Protein AF-A0A929EDP8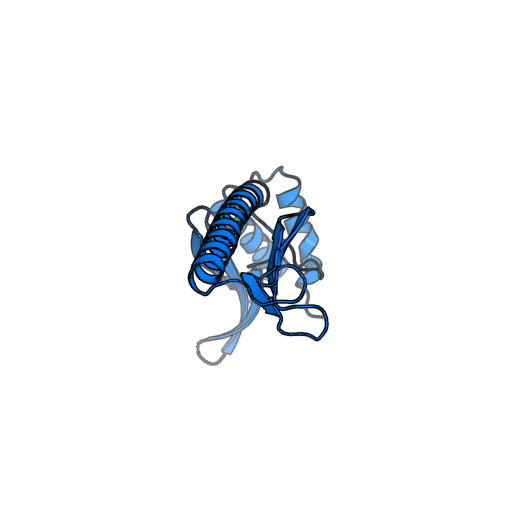-F1 (afdb_monomer_lite)

Foldseek 3Di:
DAWDWDPDPVATKIWQWDDAPPDIDTDIGGQDDPRHGDDPVVVVVSVVVRRVVNVVVVVVSVVSVLVCCLVPVWDADPLLHIVQWDWDWDDDPNDTFIWIWGWGQESVRDTDIDIFTCVVLPLLRRLVVNLVVNCVRHVHDCPDPVSVSSNVSSVSRPDD

Secondary structure (DSSP, 8-state):
-EEEEE--TT--EEEEEEEETTEEEEEEEESEETTEEPPHHHHHHHHHHHHHHHHHHHHHHHHHHHHHHHH-S--B-TTSPBTTEEEEEEEETTEEEEEEEEEEEPTTS-EEEEEEEHHHH-HHHHHHHHHHHHHHHTT--TTSHHHHHHHHGGGGGS--

pLDDT: mean 88.15, std 8.81, range [49.84, 97.44]

Radius of gyration: 24.12 Å; chains: 1; bounding box: 52×36×69 Å

Sequence (160 aa):
MGVSENKAHYGHRLRVYRKIGDVIYDEVYYLTVNGKPVSKKREREIWAEARARDQELLEYQLACKEEDDLENPIRFHRDGRIIGLTRQQQQSQGRTIDIFKLRIKLIDGSITWGSISIDYHGFDDAFKLAIERIAEILELNKRAKLYRHMKQSKEAYLLK

Structure (mmCIF, N/CA/C/O backbone):
data_AF-A0A929EDP8-F1
#
_entry.id   AF-A0A929EDP8-F1
#
loop_
_atom_site.group_PDB
_atom_site.id
_atom_site.type_symbol
_atom_site.label_atom_id
_atom_site.label_alt_id
_atom_site.label_comp_id
_atom_site.label_asym_id
_atom_site.label_entity_id
_atom_site.label_seq_id
_atom_site.pdbx_PDB_ins_code
_atom_site.Cartn_x
_atom_site.Cartn_y
_atom_site.Cartn_z
_atom_site.occupancy
_atom_site.B_iso_or_equiv
_atom_site.auth_seq_id
_atom_site.auth_comp_id
_atom_site.auth_asym_id
_atom_site.auth_atom_id
_atom_site.pdbx_PDB_model_num
ATOM 1 N N . MET A 1 1 ? 11.740 -5.556 -11.305 1.00 59.31 1 MET A N 1
ATOM 2 C CA . MET A 1 1 ? 11.174 -5.295 -12.646 1.00 59.31 1 MET A CA 1
ATOM 3 C C . MET A 1 1 ? 12.072 -4.269 -13.304 1.00 59.31 1 MET A C 1
ATOM 5 O O . MET A 1 1 ? 12.553 -3.401 -12.585 1.00 59.31 1 MET A O 1
ATOM 9 N N . GLY A 1 2 ? 12.406 -4.461 -14.576 1.00 71.06 2 GLY A N 1
ATOM 10 C CA . GLY A 1 2 ? 13.488 -3.737 -15.246 1.00 71.06 2 GLY A CA 1
ATOM 11 C C . GLY A 1 2 ? 14.081 -4.541 -16.405 1.00 71.06 2 GLY A C 1
ATOM 12 O O . GLY A 1 2 ? 13.692 -5.693 -16.625 1.00 71.06 2 GLY A O 1
ATOM 13 N N . VAL A 1 3 ? 15.061 -3.963 -17.101 1.00 80.75 3 VAL A N 1
ATOM 14 C CA . VAL A 1 3 ? 15.847 -4.671 -18.124 1.00 80.75 3 VAL A CA 1
ATOM 15 C C . VAL A 1 3 ? 16.669 -5.785 -17.467 1.00 80.75 3 VAL A C 1
ATOM 17 O O . VAL A 1 3 ? 17.481 -5.529 -16.578 1.00 80.75 3 VAL A O 1
ATOM 20 N N . SER A 1 4 ? 16.481 -7.024 -17.914 1.00 84.06 4 SER A N 1
ATOM 21 C CA . SER A 1 4 ? 17.245 -8.191 -17.463 1.00 84.06 4 SER A CA 1
ATOM 22 C C . SER A 1 4 ? 18.056 -8.785 -18.606 1.00 84.06 4 SER A C 1
ATOM 24 O O . SER A 1 4 ? 17.562 -8.941 -19.718 1.00 84.06 4 SER A O 1
ATOM 26 N N . GLU A 1 5 ? 19.311 -9.120 -18.334 1.00 83.94 5 GLU A N 1
ATOM 27 C CA . GLU A 1 5 ? 20.206 -9.747 -19.301 1.00 83.94 5 GLU A CA 1
ATOM 28 C C . GLU A 1 5 ? 20.223 -11.259 -19.083 1.00 83.94 5 GLU A C 1
ATOM 30 O O . GLU A 1 5 ? 20.395 -11.740 -17.962 1.00 83.94 5 GLU A O 1
ATOM 35 N N . ASN A 1 6 ? 20.062 -12.023 -20.159 1.00 80.00 6 ASN A N 1
ATOM 36 C CA . ASN A 1 6 ? 20.146 -13.473 -20.120 1.00 80.00 6 ASN A CA 1
ATOM 37 C C . ASN A 1 6 ? 21.211 -13.964 -21.111 1.00 80.00 6 ASN A C 1
ATOM 39 O O . ASN A 1 6 ? 21.133 -13.691 -22.310 1.00 80.00 6 ASN A O 1
ATOM 43 N N . LYS A 1 7 ? 22.206 -14.693 -20.590 1.00 71.62 7 LYS A N 1
ATOM 44 C CA . LYS A 1 7 ? 23.338 -15.269 -21.340 1.00 71.62 7 LYS A CA 1
ATOM 45 C C . LYS A 1 7 ? 23.178 -16.774 -21.619 1.00 71.62 7 LYS A C 1
ATOM 47 O O . LYS A 1 7 ? 24.169 -17.459 -21.848 1.00 71.62 7 LYS A O 1
ATOM 52 N N . ALA A 1 8 ? 21.961 -17.315 -21.540 1.00 61.09 8 ALA A N 1
ATOM 53 C CA . ALA A 1 8 ? 21.714 -18.749 -21.681 1.00 61.09 8 ALA A CA 1
ATOM 54 C C . ALA A 1 8 ? 21.977 -19.298 -23.099 1.00 61.09 8 ALA A C 1
ATOM 56 O O . ALA A 1 8 ? 22.088 -18.562 -24.078 1.00 61.09 8 ALA A O 1
ATOM 57 N N . HIS A 1 9 ? 21.994 -20.634 -23.178 1.00 49.84 9 HIS A N 1
ATOM 58 C CA . HIS A 1 9 ? 22.297 -21.490 -24.338 1.00 49.84 9 HIS A CA 1
ATOM 59 C C . HIS A 1 9 ? 21.540 -21.151 -25.647 1.00 49.84 9 HIS A C 1
ATOM 61 O O . HIS A 1 9 ? 21.962 -21.576 -26.715 1.00 49.84 9 HIS A O 1
ATOM 67 N N . TYR A 1 10 ? 20.449 -20.375 -25.577 1.00 53.62 10 TYR A N 1
ATOM 68 C CA . TYR A 1 10 ? 19.586 -19.993 -26.707 1.00 53.62 10 TYR A CA 1
ATOM 69 C C . TYR A 1 10 ? 19.849 -18.580 -27.266 1.00 53.62 10 TYR A C 1
ATOM 71 O O . TYR A 1 10 ? 19.056 -18.075 -28.058 1.00 53.62 10 TYR A O 1
ATOM 79 N N . GLY A 1 11 ? 20.950 -17.937 -26.870 1.00 63.50 11 GLY A N 1
ATOM 80 C CA . GLY A 1 11 ? 21.371 -16.637 -27.393 1.00 63.50 11 GLY A CA 1
ATOM 81 C C . GLY A 1 11 ? 21.319 -15.521 -26.350 1.00 63.50 11 GLY A C 1
ATOM 82 O O . GLY A 1 11 ? 20.437 -15.463 -25.493 1.00 63.50 11 GLY A O 1
ATOM 83 N N . HIS A 1 12 ? 22.302 -14.624 -26.433 1.00 80.50 12 HIS A N 1
ATOM 84 C CA . HIS A 1 12 ? 22.439 -13.458 -25.561 1.00 80.50 12 HIS A CA 1
ATOM 85 C C . HIS A 1 12 ? 21.324 -12.450 -25.863 1.00 80.50 12 HIS A C 1
ATOM 87 O O . HIS A 1 12 ? 21.155 -12.043 -27.015 1.00 80.50 12 HIS A O 1
ATOM 93 N N . ARG A 1 13 ? 20.529 -12.086 -24.850 1.00 86.19 13 ARG A N 1
ATOM 94 C CA . ARG A 1 13 ? 19.354 -11.211 -25.001 1.00 86.19 13 ARG A CA 1
ATOM 95 C C . ARG A 1 13 ? 19.105 -10.340 -23.775 1.00 86.19 13 ARG A C 1
ATOM 97 O O . ARG A 1 13 ? 19.431 -10.730 -22.652 1.00 86.19 13 ARG A O 1
ATOM 104 N N . LEU A 1 14 ? 18.459 -9.204 -24.000 1.00 88.81 14 LEU A N 1
ATOM 105 C CA . LEU A 1 14 ? 17.846 -8.366 -22.977 1.00 88.81 14 LEU A CA 1
ATOM 106 C C . LEU A 1 14 ? 16.337 -8.611 -22.971 1.00 88.81 14 LEU A C 1
ATOM 108 O O . LEU A 1 14 ? 15.731 -8.809 -24.021 1.00 88.81 14 LEU A O 1
ATOM 112 N N . ARG A 1 15 ? 15.729 -8.596 -21.792 1.00 91.00 15 ARG A N 1
ATOM 113 C CA . ARG A 1 15 ? 14.283 -8.704 -21.605 1.00 91.00 15 ARG A CA 1
ATOM 114 C C . ARG A 1 15 ? 13.805 -7.537 -20.761 1.00 91.00 15 ARG A C 1
ATOM 116 O O . ARG A 1 15 ? 14.275 -7.376 -19.633 1.00 91.00 15 ARG A O 1
ATOM 123 N N . VAL A 1 16 ? 12.871 -6.763 -21.294 1.00 92.06 16 VAL A N 1
ATOM 124 C CA . VAL A 1 16 ? 12.164 -5.692 -20.592 1.00 92.06 16 VAL A CA 1
ATOM 125 C C . VAL A 1 16 ? 10.827 -6.255 -20.140 1.00 92.06 16 VAL A C 1
ATOM 127 O O . VAL A 1 16 ? 10.004 -6.644 -20.963 1.00 92.06 16 VAL A O 1
ATOM 130 N N . TYR A 1 17 ? 10.640 -6.352 -18.825 1.00 91.50 17 TYR A N 1
ATOM 131 C CA . TYR A 1 17 ? 9.444 -6.948 -18.238 1.00 91.50 17 TYR A CA 1
ATOM 132 C C . TYR A 1 17 ? 8.819 -6.026 -17.196 1.00 91.50 17 TYR A C 1
ATOM 134 O O . TYR A 1 17 ? 9.443 -5.733 -16.163 1.00 91.50 17 TYR A O 1
ATOM 142 N N . ARG A 1 18 ? 7.562 -5.637 -17.433 1.00 90.69 18 ARG A N 1
ATOM 143 C CA . ARG A 1 18 ? 6.732 -4.867 -16.498 1.00 90.69 18 ARG A CA 1
ATOM 144 C C . ARG A 1 18 ? 5.277 -5.313 -16.563 1.00 90.69 18 ARG A C 1
ATOM 146 O O . ARG A 1 18 ? 4.732 -5.562 -17.631 1.00 90.69 18 ARG A O 1
ATOM 153 N N . LYS A 1 19 ? 4.638 -5.380 -15.395 1.00 90.44 19 LYS A N 1
ATOM 154 C CA . LYS A 1 19 ? 3.193 -5.588 -15.268 1.00 90.44 19 LYS A CA 1
ATOM 155 C C . LYS A 1 19 ? 2.535 -4.269 -14.866 1.00 90.44 19 LYS A C 1
ATOM 157 O O . LYS A 1 19 ? 2.921 -3.692 -13.846 1.00 90.44 19 LYS A O 1
ATOM 162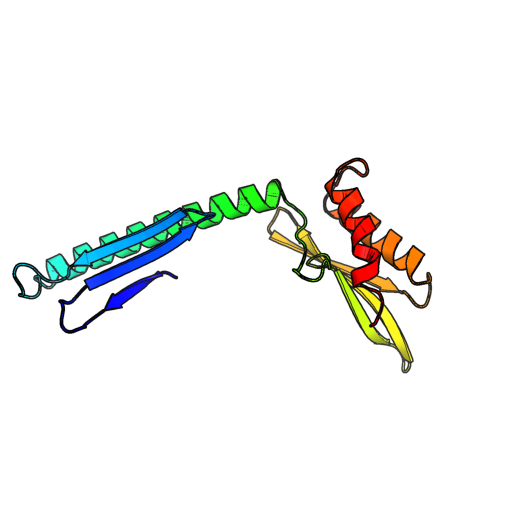 N N . ILE A 1 20 ? 1.558 -3.824 -15.650 1.00 87.50 20 ILE A N 1
ATOM 163 C CA . ILE A 1 20 ? 0.832 -2.564 -15.462 1.00 87.50 20 ILE A CA 1
ATOM 164 C C . ILE A 1 20 ? -0.660 -2.894 -15.490 1.00 87.50 20 ILE A C 1
ATOM 166 O O . ILE A 1 20 ? -1.184 -3.326 -16.515 1.00 87.50 20 ILE A O 1
ATOM 170 N N . GLY A 1 21 ? -1.323 -2.779 -14.336 1.00 81.69 21 GLY A N 1
ATOM 171 C CA . GLY A 1 21 ? -2.678 -3.307 -14.158 1.00 81.69 21 GLY A CA 1
ATOM 172 C C . GLY A 1 21 ? -2.742 -4.802 -14.497 1.00 81.69 21 GLY A C 1
ATOM 173 O O . GLY A 1 21 ? -1.972 -5.604 -13.955 1.00 81.69 21 GLY A O 1
ATOM 174 N N . ASP A 1 22 ? -3.622 -5.154 -15.433 1.00 84.25 22 ASP A N 1
ATOM 175 C CA . ASP A 1 22 ? -3.780 -6.517 -15.958 1.00 84.25 22 ASP A CA 1
ATOM 176 C C . ASP A 1 22 ? -2.939 -6.801 -17.213 1.00 84.25 22 ASP A C 1
ATOM 178 O O . ASP A 1 22 ? -2.865 -7.945 -17.664 1.00 84.25 22 ASP A O 1
ATOM 182 N N . VAL A 1 23 ? -2.252 -5.791 -17.755 1.00 91.31 23 VAL A N 1
ATOM 183 C CA . VAL A 1 23 ? -1.425 -5.919 -18.959 1.00 91.31 23 VAL A CA 1
ATOM 184 C C . VAL A 1 23 ? 0.012 -6.278 -18.582 1.00 91.31 23 VAL A C 1
ATOM 186 O O . VAL A 1 23 ? 0.612 -5.715 -17.660 1.00 91.31 23 VAL A O 1
ATOM 189 N N . ILE A 1 24 ? 0.582 -7.238 -19.312 1.00 92.50 24 ILE A N 1
ATOM 190 C CA . ILE A 1 24 ? 1.978 -7.654 -19.179 1.00 92.50 24 ILE A CA 1
ATOM 191 C C . ILE A 1 24 ? 2.739 -7.187 -20.417 1.00 92.50 24 ILE A C 1
ATOM 193 O O . ILE A 1 24 ? 2.436 -7.611 -21.530 1.00 92.50 24 ILE A O 1
ATOM 197 N N . TYR A 1 25 ? 3.752 -6.354 -20.199 1.00 91.44 25 TYR A N 1
ATOM 198 C CA . TYR A 1 25 ? 4.731 -5.971 -21.207 1.00 91.44 25 TYR A CA 1
ATOM 199 C C . TYR A 1 25 ? 5.954 -6.870 -21.046 1.00 91.44 25 TYR A C 1
ATOM 201 O O . TYR A 1 25 ? 6.606 -6.858 -19.998 1.00 91.44 25 TYR A O 1
ATOM 209 N N . ASP A 1 26 ? 6.225 -7.679 -22.066 1.00 92.69 26 ASP A N 1
ATOM 210 C CA . ASP A 1 26 ? 7.328 -8.637 -22.105 1.00 92.69 26 ASP A CA 1
ATOM 211 C C . ASP A 1 26 ? 8.038 -8.553 -23.459 1.00 92.69 26 ASP A C 1
ATOM 213 O O . ASP A 1 26 ? 7.684 -9.237 -24.420 1.00 92.69 26 ASP A O 1
ATOM 217 N N . GLU A 1 27 ? 9.013 -7.651 -23.544 1.00 92.19 27 GLU A N 1
ATOM 218 C CA . GLU A 1 27 ? 9.722 -7.329 -24.780 1.00 92.19 27 GLU A CA 1
ATOM 219 C C . GLU A 1 27 ? 11.149 -7.888 -24.730 1.00 92.19 27 GLU A C 1
ATOM 221 O O . GLU A 1 27 ? 11.859 -7.759 -23.727 1.00 92.19 27 GLU A O 1
ATOM 226 N N . VAL A 1 28 ? 11.583 -8.535 -25.815 1.00 91.50 28 VAL A N 1
ATOM 227 C CA . VAL A 1 28 ? 12.885 -9.210 -25.899 1.00 91.50 28 VAL A CA 1
ATOM 228 C C . VAL A 1 28 ? 13.730 -8.591 -27.001 1.00 91.50 28 VAL A C 1
ATOM 230 O O . VAL A 1 28 ? 13.338 -8.574 -28.165 1.00 91.50 28 VAL A O 1
ATOM 233 N N . TYR A 1 29 ? 14.939 -8.178 -26.638 1.00 89.12 29 TYR A N 1
ATOM 234 C CA . TYR A 1 29 ? 15.936 -7.629 -27.543 1.00 89.12 29 TYR A CA 1
ATOM 235 C C . TYR A 1 29 ? 17.114 -8.591 -27.661 1.00 89.12 29 TYR A C 1
ATOM 237 O O . TYR A 1 29 ? 17.819 -8.863 -26.688 1.00 89.12 29 TYR A O 1
ATOM 245 N N . TYR A 1 30 ? 17.351 -9.120 -28.855 1.00 87.62 30 TYR A N 1
ATOM 246 C CA . TYR A 1 30 ? 18.448 -10.055 -29.088 1.00 87.62 30 TYR A CA 1
ATOM 247 C C . TYR A 1 30 ? 19.769 -9.314 -29.308 1.00 87.62 30 TYR A C 1
ATOM 249 O O . TYR A 1 30 ? 19.867 -8.435 -30.157 1.00 87.62 30 TYR A O 1
ATOM 257 N N . LEU A 1 31 ? 20.811 -9.726 -28.587 1.00 86.69 31 LEU A N 1
ATOM 258 C CA . LEU A 1 31 ? 22.195 -9.264 -28.761 1.00 86.69 31 LEU A CA 1
ATOM 259 C C . LEU A 1 31 ? 22.992 -10.192 -29.690 1.00 86.69 31 LEU A C 1
ATOM 261 O O . LEU A 1 31 ? 24.217 -10.117 -29.785 1.00 86.69 31 LEU A O 1
ATOM 265 N N . THR A 1 32 ? 22.293 -11.073 -30.403 1.00 85.88 32 THR A N 1
ATOM 266 C CA . THR A 1 32 ? 22.871 -11.964 -31.405 1.00 85.88 32 THR A CA 1
ATOM 267 C C . THR A 1 32 ? 22.094 -11.862 -32.707 1.00 85.88 32 THR A C 1
ATOM 269 O O . THR A 1 32 ? 20.875 -11.717 -32.707 1.00 85.88 32 THR A O 1
ATOM 272 N N . VAL A 1 33 ? 22.810 -11.946 -33.825 1.00 84.00 33 VAL A N 1
ATOM 273 C CA . VAL A 1 33 ? 22.245 -12.031 -35.175 1.00 84.00 33 VAL A CA 1
ATOM 274 C C . VAL A 1 33 ? 22.867 -13.257 -35.833 1.00 84.00 33 VAL A C 1
ATOM 276 O O . VAL A 1 33 ? 24.090 -13.391 -35.867 1.00 84.00 33 VAL A O 1
ATOM 279 N N . ASN A 1 34 ? 22.035 -14.185 -36.315 1.00 81.44 34 ASN A N 1
ATOM 280 C CA . ASN A 1 34 ? 22.472 -15.460 -36.906 1.00 81.44 34 ASN A CA 1
ATOM 281 C C . ASN A 1 34 ? 23.418 -16.273 -35.994 1.00 81.44 34 ASN A C 1
ATOM 283 O O . ASN A 1 34 ? 24.415 -16.829 -36.451 1.00 81.44 34 ASN A O 1
ATOM 287 N N . GLY A 1 35 ? 23.147 -16.285 -34.684 1.00 77.44 35 GLY A N 1
ATOM 288 C CA . GLY A 1 35 ? 23.952 -17.009 -33.690 1.00 77.44 35 GLY A CA 1
ATOM 289 C C . GLY A 1 35 ? 25.305 -16.368 -33.353 1.00 77.44 35 GLY A C 1
ATOM 290 O O . GLY A 1 35 ? 26.037 -16.906 -32.526 1.00 77.44 35 GLY A O 1
ATOM 291 N N . LYS A 1 36 ? 25.643 -15.217 -33.949 1.00 81.75 36 LYS A N 1
ATOM 292 C CA . LYS A 1 36 ? 26.861 -14.456 -33.637 1.00 81.75 36 LYS A CA 1
ATOM 293 C C . LYS A 1 36 ? 26.524 -13.213 -32.807 1.00 81.75 36 LYS A C 1
ATOM 295 O O . LYS A 1 36 ? 25.491 -12.594 -33.070 1.00 81.75 36 LYS A O 1
ATOM 300 N N . PRO A 1 37 ? 27.367 -12.817 -31.836 1.00 84.31 37 PRO A N 1
ATOM 301 C CA . PRO A 1 37 ? 27.189 -11.565 -31.104 1.00 84.31 37 PRO A CA 1
ATOM 302 C C . PRO A 1 37 ? 27.151 -10.363 -32.049 1.00 84.31 37 PRO A C 1
ATOM 304 O O . PRO A 1 37 ? 27.903 -10.305 -33.026 1.00 84.31 37 PRO A O 1
ATOM 307 N N . VAL A 1 38 ? 26.286 -9.395 -31.753 1.00 86.88 38 VAL A N 1
ATOM 308 C CA . VAL A 1 38 ? 26.279 -8.113 -32.467 1.00 86.88 38 VAL A CA 1
ATOM 309 C C . VAL A 1 38 ? 27.555 -7.319 -32.171 1.00 86.88 38 VAL A C 1
ATOM 311 O O . VAL A 1 38 ? 28.276 -7.578 -31.208 1.00 86.88 38 VAL A O 1
ATOM 314 N N . SER A 1 39 ? 27.862 -6.324 -33.006 1.00 89.88 39 SER A N 1
ATOM 315 C CA . SER A 1 39 ? 28.999 -5.438 -32.745 1.00 89.88 39 SER A CA 1
ATOM 316 C C . SER A 1 39 ? 28.797 -4.656 -31.441 1.00 89.88 39 SER A C 1
ATOM 318 O O . SER A 1 39 ? 27.671 -4.307 -31.091 1.00 89.88 39 SER A O 1
ATOM 320 N N . LYS A 1 40 ? 29.891 -4.275 -30.765 1.00 86.50 40 LYS A N 1
ATOM 321 C CA . LYS A 1 40 ? 29.827 -3.459 -29.533 1.00 86.50 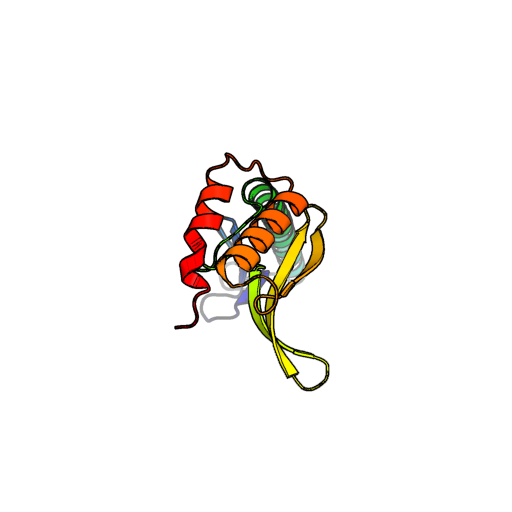40 LYS A CA 1
ATOM 322 C C . LYS A 1 40 ? 29.033 -2.158 -29.708 1.00 86.50 40 LYS A C 1
ATOM 324 O O . LYS A 1 40 ? 28.434 -1.671 -28.756 1.00 86.50 40 LYS A O 1
ATOM 329 N N . LYS A 1 41 ? 29.042 -1.570 -30.912 1.00 91.19 41 LYS A N 1
ATOM 330 C CA . LYS A 1 41 ? 28.235 -0.381 -31.228 1.00 91.19 41 LYS A CA 1
ATOM 331 C C . LYS A 1 41 ? 26.745 -0.724 -31.208 1.00 91.19 41 LYS A C 1
ATOM 333 O O . LYS A 1 41 ? 25.985 -0.067 -30.508 1.00 91.19 41 LYS A O 1
ATOM 338 N N . ARG A 1 42 ? 26.356 -1.783 -31.921 1.00 88.56 42 ARG A N 1
ATOM 339 C CA . ARG A 1 42 ? 24.964 -2.232 -31.998 1.00 88.56 42 ARG A CA 1
ATOM 340 C C . ARG A 1 42 ? 24.438 -2.724 -30.649 1.00 88.56 42 ARG A C 1
ATOM 342 O O . ARG A 1 42 ? 23.297 -2.456 -30.308 1.00 88.56 42 ARG A O 1
ATOM 349 N N . GLU A 1 43 ? 25.279 -3.381 -29.859 1.00 88.50 43 GLU A N 1
ATOM 350 C CA . GLU A 1 43 ? 24.958 -3.781 -28.487 1.00 88.50 43 GLU A CA 1
ATOM 351 C C . GLU A 1 43 ? 24.593 -2.573 -27.613 1.00 88.50 43 GLU A C 1
ATOM 353 O O . GLU A 1 43 ? 23.584 -2.604 -26.915 1.00 88.50 43 GLU A O 1
ATOM 358 N N . ARG A 1 44 ? 25.372 -1.482 -27.682 1.00 89.88 44 ARG A N 1
ATOM 359 C CA . ARG A 1 44 ? 25.063 -0.241 -26.951 1.00 89.88 44 ARG A CA 1
ATOM 360 C C . ARG A 1 44 ? 23.751 0.393 -27.407 1.00 89.88 44 ARG A C 1
ATOM 362 O O . ARG A 1 44 ? 23.015 0.881 -26.558 1.00 89.88 44 ARG A O 1
ATOM 369 N N . GLU A 1 45 ? 23.468 0.383 -28.710 1.00 92.44 45 GLU A N 1
ATOM 370 C CA . GLU A 1 45 ? 22.194 0.874 -29.261 1.00 92.44 45 GLU A CA 1
ATOM 371 C C . GLU A 1 45 ? 21.014 0.075 -28.695 1.00 92.44 45 GLU A C 1
ATOM 373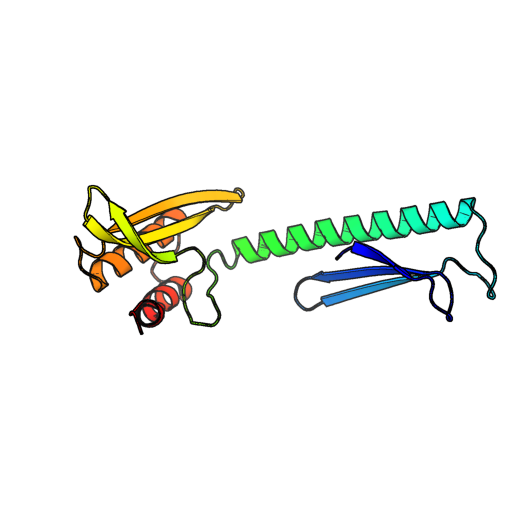 O O . GLU A 1 45 ? 20.076 0.665 -28.171 1.00 92.44 45 GLU A O 1
ATOM 378 N N . ILE A 1 46 ? 21.107 -1.258 -28.702 1.00 90.75 46 ILE A N 1
ATOM 379 C CA . ILE A 1 46 ? 20.065 -2.146 -28.167 1.00 90.75 46 ILE A CA 1
ATOM 380 C C . ILE A 1 46 ? 19.874 -1.943 -26.657 1.00 90.75 46 ILE A C 1
ATOM 382 O O . ILE A 1 46 ? 18.751 -1.925 -26.162 1.00 90.75 46 ILE A O 1
ATOM 386 N N . TRP A 1 47 ? 20.961 -1.753 -25.908 1.00 90.69 47 TRP A N 1
ATOM 387 C CA . TRP A 1 47 ? 20.886 -1.416 -24.486 1.00 90.69 47 TRP A CA 1
ATOM 388 C C . TRP A 1 47 ? 20.210 -0.068 -24.231 1.00 90.69 47 TRP A C 1
ATOM 390 O O . TRP A 1 47 ? 19.446 0.054 -23.274 1.00 90.69 47 TRP A O 1
ATOM 400 N N . ALA A 1 48 ? 20.509 0.944 -25.048 1.00 92.44 48 ALA A N 1
ATOM 401 C CA . ALA A 1 48 ? 19.877 2.253 -24.944 1.00 92.44 48 ALA A CA 1
ATOM 402 C C . ALA A 1 48 ? 18.376 2.161 -25.250 1.00 92.44 48 ALA A C 1
ATOM 404 O O . ALA A 1 48 ? 17.577 2.699 -24.491 1.00 92.44 48 ALA A O 1
ATOM 405 N N . GLU A 1 49 ? 18.001 1.415 -26.290 1.00 93.56 49 GLU A N 1
ATOM 406 C CA . GLU A 1 49 ? 16.610 1.163 -26.672 1.00 93.56 49 GLU A CA 1
ATOM 407 C C . GLU A 1 49 ? 15.839 0.432 -25.564 1.00 93.56 49 GLU A C 1
ATOM 409 O O . GLU A 1 49 ? 14.807 0.917 -25.106 1.00 93.56 49 GLU A O 1
ATOM 414 N N . ALA A 1 50 ? 16.385 -0.671 -25.043 1.00 91.75 50 ALA A N 1
ATOM 415 C CA . ALA A 1 50 ? 15.759 -1.430 -23.962 1.00 91.75 50 ALA A CA 1
ATOM 416 C C . ALA A 1 50 ? 15.588 -0.595 -22.680 1.00 91.75 50 ALA A C 1
ATOM 418 O O . ALA A 1 50 ? 14.584 -0.724 -21.983 1.00 91.75 50 ALA A O 1
ATOM 419 N N . ARG A 1 51 ? 16.554 0.278 -22.358 1.00 92.75 51 ARG A N 1
ATOM 420 C CA . ARG A 1 51 ? 16.453 1.190 -21.206 1.00 92.75 51 ARG A CA 1
ATOM 421 C C . ARG A 1 51 ? 15.440 2.303 -21.431 1.00 92.75 51 ARG A C 1
ATOM 423 O O . ARG A 1 51 ? 14.693 2.606 -20.510 1.00 92.75 51 ARG A O 1
ATOM 430 N N . ALA A 1 52 ? 15.411 2.896 -22.623 1.00 94.38 52 ALA A N 1
ATOM 431 C CA . ALA A 1 52 ? 14.419 3.908 -22.972 1.00 94.38 52 ALA A CA 1
ATOM 432 C C . ALA A 1 52 ? 13.004 3.327 -22.865 1.00 94.38 52 ALA A C 1
ATOM 434 O O . ALA A 1 52 ? 12.132 3.934 -22.250 1.00 94.38 52 ALA A O 1
ATOM 435 N N . ARG A 1 53 ? 12.812 2.100 -23.360 1.00 94.06 53 ARG A N 1
ATOM 436 C CA . ARG A 1 53 ? 11.539 1.393 -23.256 1.00 94.06 53 ARG A CA 1
ATOM 437 C C . ARG A 1 53 ? 11.154 1.064 -21.817 1.00 94.06 53 ARG A C 1
ATOM 439 O O . ARG A 1 53 ? 10.005 1.240 -21.425 1.00 94.06 53 ARG A O 1
ATOM 446 N N . ASP A 1 54 ? 12.108 0.605 -21.008 1.00 92.94 54 ASP A N 1
ATOM 447 C CA . ASP A 1 54 ? 11.865 0.352 -19.586 1.00 92.94 54 ASP A CA 1
ATOM 448 C C . ASP A 1 54 ? 11.464 1.623 -18.826 1.00 92.94 54 ASP A C 1
ATOM 450 O O . ASP A 1 54 ? 10.601 1.561 -17.951 1.00 92.94 54 ASP A O 1
ATOM 454 N N . GLN A 1 55 ? 12.068 2.760 -19.177 1.00 93.19 55 GLN A N 1
ATOM 455 C CA . GLN A 1 55 ? 11.760 4.062 -18.595 1.00 93.19 55 GLN A CA 1
ATOM 456 C C . GLN A 1 55 ? 10.360 4.545 -18.995 1.00 93.19 55 GLN A C 1
ATOM 458 O O . GLN A 1 55 ? 9.592 4.949 -18.128 1.00 93.19 55 GLN A O 1
ATOM 463 N N . GLU A 1 56 ? 9.985 4.423 -20.268 1.00 93.69 56 GLU A N 1
ATOM 464 C CA . GLU A 1 56 ? 8.634 4.748 -20.745 1.00 93.69 56 GLU A CA 1
ATOM 465 C C . GLU A 1 56 ? 7.570 3.906 -20.021 1.00 93.69 56 GLU A C 1
ATOM 467 O O . GLU A 1 56 ? 6.583 4.423 -19.497 1.00 93.69 56 GLU A O 1
ATOM 472 N N . LEU A 1 57 ? 7.799 2.593 -19.915 1.00 92.44 57 LEU A N 1
ATOM 473 C CA . LEU A 1 57 ? 6.895 1.698 -19.196 1.00 92.44 57 LEU A CA 1
ATOM 474 C C . LEU A 1 57 ? 6.875 1.976 -17.684 1.00 92.44 57 LEU A C 1
ATOM 476 O O . LEU A 1 57 ? 5.862 1.719 -17.035 1.00 92.44 57 LEU A O 1
ATOM 480 N N . LEU A 1 58 ? 7.967 2.476 -17.097 1.00 91.44 58 LEU A N 1
ATOM 481 C CA . LEU A 1 58 ? 7.984 2.933 -15.706 1.00 91.44 58 LEU A CA 1
ATOM 482 C C . LEU A 1 58 ? 7.098 4.162 -15.518 1.00 91.44 58 LEU A C 1
ATOM 484 O O . LEU A 1 58 ? 6.298 4.181 -14.589 1.00 91.44 58 LEU A O 1
ATOM 488 N N . GLU A 1 59 ? 7.242 5.166 -16.376 1.00 91.94 59 GLU A N 1
ATOM 489 C CA . GLU A 1 59 ? 6.449 6.397 -16.331 1.00 91.94 59 GLU A CA 1
ATOM 490 C C . GLU A 1 59 ? 4.963 6.087 -16.498 1.00 91.94 59 GLU A C 1
ATOM 492 O O . GLU A 1 59 ? 4.146 6.529 -15.692 1.00 91.94 59 GLU A O 1
ATOM 497 N N . TYR A 1 60 ? 4.623 5.219 -17.452 1.00 89.69 60 TYR A N 1
ATOM 498 C CA . TYR A 1 60 ? 3.252 4.759 -17.633 1.00 89.69 60 TYR A CA 1
ATOM 499 C C . TYR A 1 60 ? 2.727 3.991 -16.411 1.00 89.69 60 TYR A C 1
ATOM 501 O O . TYR A 1 60 ? 1.612 4.220 -15.949 1.00 89.69 60 TYR A O 1
ATOM 509 N N . GLN A 1 61 ? 3.552 3.122 -15.820 1.00 87.94 61 GLN A N 1
ATOM 510 C CA . GLN A 1 61 ? 3.195 2.408 -14.596 1.00 87.94 61 GLN A CA 1
ATOM 511 C C . GLN A 1 61 ? 2.936 3.357 -13.418 1.00 87.94 61 GLN A C 1
ATOM 513 O O . GLN A 1 61 ? 2.055 3.084 -12.602 1.00 87.94 61 GLN A O 1
ATOM 518 N N . LEU A 1 62 ? 3.718 4.433 -13.303 1.00 86.75 62 LEU A N 1
ATOM 519 C CA . LEU A 1 62 ? 3.535 5.450 -12.272 1.00 86.75 62 LEU A CA 1
ATOM 520 C C . LEU A 1 62 ? 2.244 6.239 -12.507 1.00 86.75 62 LEU A C 1
ATOM 522 O O . LEU A 1 62 ? 1.447 6.327 -11.579 1.00 86.75 62 LEU A O 1
ATOM 526 N N . ALA A 1 63 ? 1.988 6.690 -13.737 1.00 85.88 63 ALA A N 1
ATOM 527 C CA . ALA A 1 63 ? 0.764 7.405 -14.099 1.00 85.88 63 ALA A CA 1
ATOM 528 C C . ALA A 1 63 ? -0.500 6.576 -13.810 1.00 85.88 63 ALA A C 1
ATOM 530 O O . ALA A 1 63 ? -1.389 7.035 -13.098 1.00 85.88 63 ALA A O 1
ATOM 531 N N . CYS A 1 64 ? -0.549 5.310 -14.246 1.00 83.25 64 CYS A N 1
ATOM 532 C CA . CYS A 1 64 ? -1.687 4.432 -13.945 1.00 83.25 64 CYS A CA 1
ATOM 533 C C . CYS A 1 64 ? -1.875 4.203 -12.439 1.00 83.25 64 CYS A C 1
ATOM 535 O O . CYS A 1 64 ? -2.992 4.017 -11.965 1.00 83.25 64 CYS A O 1
ATOM 537 N N . LYS A 1 65 ? -0.782 4.175 -11.669 1.00 79.94 65 LYS A N 1
ATOM 538 C CA . LYS A 1 65 ? -0.857 4.025 -10.215 1.00 79.94 65 LYS A CA 1
ATOM 539 C C . LYS A 1 65 ? -1.391 5.290 -9.543 1.00 79.94 65 LYS A C 1
ATOM 541 O O . LYS A 1 65 ? -2.096 5.169 -8.548 1.00 79.94 65 LYS A O 1
ATOM 546 N N . GLU A 1 66 ? -1.041 6.469 -10.046 1.00 77.25 66 GLU A N 1
ATOM 547 C CA . GLU A 1 66 ? -1.568 7.747 -9.560 1.00 77.25 66 GLU A CA 1
ATOM 548 C C . GLU A 1 66 ? -3.068 7.868 -9.839 1.00 77.25 66 GLU A C 1
ATOM 550 O O . GLU A 1 66 ? -3.820 8.209 -8.930 1.00 77.25 66 GLU A O 1
ATOM 555 N N . GLU A 1 67 ? -3.516 7.497 -11.040 1.00 76.75 67 GLU A N 1
ATOM 556 C CA . GLU A 1 67 ? -4.943 7.431 -11.383 1.00 76.75 67 GLU A CA 1
ATOM 557 C C . GLU A 1 67 ? -5.703 6.443 -10.483 1.00 76.75 67 GLU A C 1
ATOM 559 O O . GLU A 1 67 ? -6.732 6.797 -9.911 1.00 76.75 67 GLU A O 1
ATOM 564 N N . ASP A 1 68 ? -5.173 5.234 -10.272 1.00 75.69 68 ASP A N 1
ATOM 565 C CA . ASP A 1 68 ? -5.797 4.247 -9.379 1.00 75.69 68 ASP A CA 1
ATOM 566 C C . ASP A 1 68 ? -5.789 4.701 -7.909 1.00 75.69 68 ASP A C 1
ATOM 568 O O . ASP A 1 68 ? -6.755 4.467 -7.189 1.00 75.69 68 ASP A O 1
ATOM 572 N N . ASP A 1 69 ? -4.732 5.371 -7.437 1.00 70.12 69 ASP A N 1
ATOM 573 C CA . ASP A 1 69 ? -4.697 5.953 -6.086 1.00 70.12 69 ASP A CA 1
ATOM 574 C C . ASP A 1 69 ? -5.732 7.096 -5.936 1.00 70.12 69 ASP A C 1
ATOM 576 O O . ASP A 1 69 ? -6.287 7.263 -4.848 1.00 70.12 69 ASP A O 1
ATOM 580 N N . LEU A 1 70 ? -6.028 7.853 -7.003 1.00 70.12 70 LEU A N 1
ATOM 581 C CA . LEU A 1 70 ? -7.077 8.883 -7.026 1.00 70.12 70 LEU A CA 1
ATOM 582 C C . LEU A 1 70 ? -8.489 8.278 -7.023 1.00 70.12 70 LEU A C 1
ATOM 584 O O . LEU A 1 70 ? -9.355 8.744 -6.281 1.00 70.12 70 LEU A O 1
ATOM 588 N N . GLU A 1 71 ? -8.733 7.241 -7.828 1.00 73.81 71 GLU A N 1
ATOM 589 C CA . GLU A 1 71 ? -10.030 6.552 -7.874 1.00 73.81 71 GLU A CA 1
ATOM 590 C C . GLU A 1 71 ? -10.292 5.721 -6.609 1.00 73.81 71 GLU A C 1
ATOM 592 O O . GLU A 1 71 ? -11.419 5.669 -6.104 1.00 73.81 71 GLU A O 1
ATOM 597 N N . ASN A 1 72 ? -9.244 5.091 -6.075 1.00 76.62 72 ASN A N 1
ATOM 598 C CA . ASN A 1 72 ? -9.285 4.185 -4.932 1.00 76.62 72 ASN A CA 1
ATOM 599 C C . ASN A 1 72 ? -8.352 4.671 -3.806 1.00 76.62 72 ASN A C 1
ATOM 601 O O . ASN A 1 72 ? -7.368 4.001 -3.471 1.00 76.62 72 ASN A O 1
ATOM 605 N N . PRO A 1 73 ? -8.698 5.782 -3.125 1.00 80.62 73 PRO A N 1
ATOM 606 C CA . PRO A 1 73 ? -7.859 6.386 -2.083 1.00 80.62 73 PRO A CA 1
ATOM 607 C C . PRO A 1 73 ? -7.684 5.493 -0.846 1.00 80.62 73 PRO A C 1
ATOM 609 O O . PRO A 1 73 ? -6.836 5.750 0.008 1.00 80.62 73 PRO A O 1
ATOM 612 N N . ILE A 1 74 ? -8.486 4.429 -0.725 1.00 86.31 74 ILE A N 1
ATOM 613 C CA . ILE A 1 74 ? -8.378 3.434 0.339 1.00 86.31 74 ILE A CA 1
ATOM 614 C C . ILE A 1 74 ? -8.346 2.037 -0.251 1.00 86.31 74 ILE A C 1
ATOM 616 O O . ILE A 1 74 ? -9.189 1.648 -1.056 1.00 86.31 74 ILE A O 1
ATOM 620 N N . ARG A 1 75 ? -7.403 1.249 0.260 1.00 88.56 75 ARG A N 1
ATOM 621 C CA . ARG A 1 75 ? -7.227 -0.161 -0.066 1.00 88.56 75 ARG A CA 1
ATOM 622 C C . ARG A 1 75 ? -7.405 -1.012 1.186 1.00 88.56 75 ARG A C 1
ATOM 624 O O . ARG A 1 75 ? -7.210 -0.546 2.310 1.00 88.56 75 ARG A O 1
ATOM 631 N N . PHE A 1 76 ? -7.728 -2.280 0.973 1.00 91.94 76 PHE A N 1
ATOM 632 C CA . PHE A 1 76 ? -7.915 -3.265 2.032 1.00 91.94 76 PHE A CA 1
ATOM 633 C C . PHE A 1 76 ? -6.899 -4.396 1.863 1.00 91.94 76 PHE A C 1
ATOM 635 O O . PHE A 1 76 ? -6.570 -4.811 0.750 1.00 91.94 76 PHE A O 1
ATOM 642 N N . HIS A 1 77 ? -6.379 -4.886 2.978 1.00 91.56 77 HIS A N 1
ATOM 643 C CA . HIS A 1 77 ? -5.651 -6.138 3.054 1.00 91.56 77 HIS A CA 1
ATOM 644 C C . HIS A 1 77 ? -6.596 -7.313 2.762 1.00 91.56 77 HIS A C 1
ATOM 646 O O . HIS A 1 77 ? -7.818 -7.204 2.866 1.00 91.56 77 HIS A O 1
ATOM 652 N N . ARG A 1 78 ? -6.025 -8.476 2.423 1.00 89.12 78 ARG A N 1
ATOM 653 C CA . ARG A 1 78 ? -6.805 -9.697 2.140 1.00 89.12 78 ARG A CA 1
ATOM 654 C C . ARG A 1 78 ? -7.632 -10.182 3.333 1.00 89.12 78 ARG A C 1
ATOM 656 O O . ARG A 1 78 ? -8.621 -10.872 3.134 1.00 89.12 78 ARG A O 1
ATOM 663 N N . ASP A 1 79 ? -7.218 -9.841 4.549 1.00 89.00 79 ASP A N 1
ATOM 664 C CA . ASP A 1 79 ? -7.928 -10.149 5.795 1.00 89.00 79 ASP A CA 1
ATOM 665 C C . ASP A 1 79 ? -9.078 -9.165 6.094 1.00 89.00 79 ASP A C 1
ATOM 667 O O . ASP A 1 79 ? -9.744 -9.292 7.118 1.00 89.00 79 ASP A O 1
ATOM 671 N N . GLY A 1 80 ? -9.312 -8.189 5.209 1.00 90.50 80 GLY A N 1
ATOM 672 C CA . GLY A 1 80 ? -10.346 -7.171 5.345 1.00 90.50 80 GLY A CA 1
ATOM 673 C C . GLY A 1 80 ? -9.910 -5.931 6.123 1.00 90.50 80 GLY A C 1
ATOM 674 O O . GLY A 1 80 ? -10.699 -4.996 6.225 1.00 90.50 80 GLY A O 1
ATOM 675 N N . ARG A 1 81 ? -8.680 -5.862 6.651 1.00 93.94 81 ARG A N 1
ATOM 676 C CA . ARG A 1 81 ? -8.181 -4.656 7.335 1.00 93.94 81 ARG A CA 1
ATOM 677 C C . ARG A 1 81 ? -7.907 -3.533 6.344 1.00 93.94 81 ARG A C 1
ATOM 679 O O . ARG A 1 81 ? -7.440 -3.767 5.237 1.00 93.94 81 ARG A O 1
ATOM 686 N N . ILE A 1 82 ? -8.130 -2.295 6.755 1.00 94.88 82 ILE A N 1
ATOM 687 C CA . ILE A 1 82 ? -7.805 -1.104 5.971 1.00 94.88 82 ILE A CA 1
ATOM 688 C C . ILE A 1 82 ? -6.287 -0.893 5.969 1.00 94.88 82 ILE A C 1
ATOM 690 O O . ILE A 1 82 ? -5.650 -0.867 7.026 1.00 94.88 82 ILE A O 1
ATOM 694 N N . ILE A 1 83 ? -5.705 -0.699 4.785 1.00 92.62 83 ILE A N 1
ATOM 695 C CA . ILE A 1 83 ? -4.290 -0.342 4.659 1.00 92.62 83 ILE A CA 1
ATOM 696 C C . ILE A 1 83 ? -4.072 1.030 5.302 1.00 92.62 83 ILE A C 1
ATOM 698 O O . ILE A 1 83 ? -4.737 2.002 4.958 1.00 92.62 83 ILE A O 1
ATOM 702 N N . GLY A 1 84 ? -3.122 1.106 6.235 1.00 92.94 84 GLY A N 1
ATOM 703 C CA . GLY A 1 84 ? -2.828 2.337 6.972 1.00 92.94 84 GLY A CA 1
ATOM 704 C C . GLY A 1 84 ? -3.607 2.496 8.279 1.00 92.94 84 GLY A C 1
ATOM 705 O O . GLY A 1 84 ? -3.351 3.456 8.999 1.00 92.94 84 GLY A O 1
ATOM 706 N N . LEU A 1 85 ? -4.491 1.560 8.637 1.00 96.69 85 LEU A N 1
ATOM 707 C CA . LEU A 1 85 ? -5.106 1.489 9.963 1.00 96.69 85 LEU A CA 1
ATOM 708 C C . LEU A 1 85 ? -4.684 0.194 10.657 1.00 96.69 85 LEU A C 1
ATOM 710 O O . LEU A 1 85 ? -5.024 -0.899 10.203 1.00 96.69 85 LEU A O 1
ATOM 714 N N . THR A 1 86 ? -4.000 0.323 11.790 1.00 95.50 86 THR A N 1
ATOM 715 C CA . THR A 1 86 ? -3.474 -0.809 12.560 1.00 95.50 86 THR A CA 1
ATOM 716 C C . THR A 1 86 ? -3.914 -0.704 14.012 1.00 95.50 86 THR A C 1
ATOM 718 O O . THR A 1 86 ? -3.685 0.320 14.647 1.00 95.50 86 THR A O 1
ATOM 721 N N . ARG A 1 87 ? -4.489 -1.773 14.570 1.00 95.00 87 ARG A N 1
ATOM 722 C CA . ARG A 1 87 ? -4.635 -1.916 16.024 1.00 95.00 87 ARG A CA 1
ATOM 723 C C . ARG A 1 87 ? -3.336 -2.461 16.599 1.00 95.00 87 ARG A C 1
ATOM 725 O O . ARG A 1 87 ? -2.830 -3.461 16.093 1.00 95.00 87 ARG A O 1
ATOM 732 N N . GLN A 1 88 ? -2.794 -1.816 17.620 1.00 93.94 88 GLN A N 1
ATOM 733 C CA . GLN A 1 88 ? -1.584 -2.281 18.287 1.00 93.94 88 GLN A CA 1
ATOM 734 C C . GLN A 1 88 ? -1.550 -1.824 19.742 1.00 93.94 88 GLN A C 1
ATOM 736 O O . GLN A 1 88 ? -2.054 -0.757 20.086 1.00 93.94 88 GLN A O 1
ATOM 741 N N . GLN A 1 89 ? -0.861 -2.604 20.568 1.00 93.62 89 GLN A N 1
ATOM 742 C CA . GLN A 1 89 ? -0.521 -2.214 21.926 1.00 93.62 89 GLN A CA 1
ATOM 743 C C . GLN A 1 89 ? 0.753 -1.364 21.926 1.00 93.62 89 GLN A C 1
ATOM 745 O O . GLN A 1 89 ? 1.742 -1.704 21.275 1.00 93.62 89 GLN A O 1
ATOM 750 N N . GLN A 1 90 ? 0.735 -0.256 22.658 1.00 91.19 90 GLN A N 1
ATOM 751 C CA . GLN A 1 90 ? 1.864 0.654 22.811 1.00 91.19 90 GLN A CA 1
ATOM 752 C C . GLN A 1 90 ? 2.181 0.845 24.296 1.00 91.19 90 GLN A C 1
ATOM 754 O O . GLN A 1 90 ? 1.283 1.067 25.101 1.00 91.19 90 GLN A O 1
ATOM 759 N N . GLN A 1 91 ? 3.460 0.810 24.674 1.00 91.31 91 GLN A N 1
ATOM 760 C CA . GLN A 1 91 ? 3.870 1.235 26.013 1.00 91.31 91 GLN A CA 1
ATOM 761 C C . GLN A 1 91 ? 3.879 2.763 26.107 1.00 91.31 91 GLN A C 1
ATOM 763 O O . GLN A 1 91 ? 4.488 3.450 25.286 1.00 91.31 91 GLN A O 1
ATOM 768 N N . SER A 1 92 ? 3.215 3.296 27.126 1.00 85.81 92 SER A N 1
ATOM 769 C CA . SER A 1 92 ? 3.192 4.720 27.443 1.00 85.81 92 SER A CA 1
ATOM 770 C C . SER A 1 92 ? 3.183 4.901 28.956 1.00 85.81 92 SER A C 1
ATOM 772 O O . SER A 1 92 ? 2.316 4.362 29.635 1.00 85.81 92 SER A O 1
ATOM 774 N N . GLN A 1 93 ? 4.152 5.648 29.494 1.00 83.19 93 GLN A N 1
ATOM 775 C CA . GLN A 1 93 ? 4.237 5.975 30.928 1.00 83.19 93 GLN A CA 1
ATOM 776 C C . GLN A 1 93 ? 4.135 4.746 31.858 1.00 83.19 93 GLN A C 1
ATOM 778 O O . GLN A 1 93 ? 3.427 4.765 32.859 1.00 83.19 93 GLN A O 1
ATOM 783 N N . GLY A 1 94 ? 4.811 3.647 31.507 1.00 89.50 94 GLY A N 1
ATOM 784 C CA . GLY A 1 94 ? 4.842 2.427 32.326 1.00 89.50 94 GLY A CA 1
ATOM 785 C C . GLY A 1 94 ? 3.591 1.544 32.242 1.00 89.50 94 GLY A C 1
ATOM 786 O O . GLY A 1 94 ? 3.546 0.509 32.899 1.00 89.50 94 GLY A O 1
ATOM 787 N N . ARG A 1 95 ? 2.601 1.901 31.414 1.00 90.00 95 ARG A N 1
ATOM 788 C CA . ARG A 1 95 ? 1.431 1.062 31.112 1.00 90.00 95 ARG A CA 1
ATOM 789 C C . ARG A 1 95 ? 1.371 0.702 29.631 1.00 90.00 95 ARG A C 1
ATOM 791 O O . ARG A 1 95 ? 1.793 1.477 28.774 1.00 90.00 95 ARG A O 1
ATOM 798 N N . THR A 1 96 ? 0.830 -0.472 29.333 1.00 92.12 96 THR A N 1
ATOM 799 C CA . THR A 1 96 ? 0.481 -0.871 27.966 1.00 92.12 96 THR A CA 1
ATOM 800 C C . THR A 1 96 ? -0.911 -0.341 27.659 1.00 92.12 96 THR A C 1
ATOM 802 O O . THR A 1 96 ? -1.842 -0.662 28.390 1.00 92.12 96 THR A O 1
ATOM 805 N N . ILE A 1 97 ? -1.032 0.469 26.609 1.00 93.38 97 ILE A N 1
ATOM 806 C CA . ILE A 1 97 ? -2.308 0.994 26.121 1.00 93.38 97 ILE A CA 1
ATOM 807 C C . ILE A 1 97 ? -2.647 0.407 24.755 1.00 93.38 97 ILE A C 1
ATOM 809 O O . ILE A 1 97 ? -1.753 0.232 23.922 1.00 93.38 97 ILE A O 1
ATOM 813 N N . ASP A 1 98 ? -3.920 0.114 24.508 1.00 95.00 98 ASP A N 1
ATOM 814 C CA . ASP A 1 98 ? -4.386 -0.324 23.191 1.00 95.00 98 ASP A CA 1
ATOM 815 C C . ASP A 1 98 ? -4.804 0.881 22.340 1.00 95.00 98 ASP A C 1
ATOM 817 O O . ASP A 1 98 ? -5.525 1.777 22.795 1.00 95.00 98 ASP A O 1
ATOM 821 N N . ILE A 1 99 ? -4.323 0.937 21.097 1.00 95.94 99 ILE A N 1
ATOM 822 C CA . ILE A 1 99 ? -4.557 2.065 20.196 1.00 95.94 99 ILE A CA 1
ATOM 823 C C . ILE A 1 99 ? -4.860 1.608 18.770 1.00 95.94 99 ILE A C 1
ATOM 825 O O . ILE A 1 99 ? -4.335 0.610 18.270 1.00 95.94 99 ILE A O 1
ATOM 829 N N . PHE A 1 100 ? -5.624 2.429 18.058 1.00 97.38 100 PHE A N 1
ATOM 830 C CA . PHE A 1 100 ? -5.608 2.463 16.604 1.00 97.38 100 PHE A CA 1
ATOM 831 C C . PHE A 1 100 ? -4.549 3.452 16.134 1.00 97.38 100 PHE A C 1
ATOM 833 O O . PHE A 1 100 ? -4.651 4.647 16.395 1.00 97.38 100 PHE A O 1
ATOM 840 N N . LYS A 1 101 ? -3.541 2.964 15.416 1.00 96.69 101 LYS A N 1
ATOM 841 C CA . LYS A 1 101 ? -2.540 3.774 14.728 1.00 96.69 101 LYS A CA 1
ATOM 842 C C . LYS A 1 101 ? -2.952 3.979 13.275 1.00 96.69 101 LYS A C 1
ATOM 844 O O . LYS A 1 101 ? -3.242 3.020 12.561 1.00 96.69 101 LYS A O 1
ATOM 849 N N . LEU A 1 102 ? -2.932 5.235 12.849 1.00 96.69 102 LEU A N 1
ATOM 850 C CA . LEU A 1 102 ? -3.242 5.680 11.502 1.00 96.69 102 LEU A CA 1
ATOM 851 C C . LEU A 1 102 ? -1.955 6.106 10.791 1.00 96.69 102 LEU A C 1
ATOM 853 O O . LEU A 1 102 ? -1.127 6.828 11.351 1.00 96.69 102 LEU A O 1
ATOM 857 N N . ARG A 1 103 ? -1.808 5.662 9.547 1.00 95.81 103 ARG A N 1
ATOM 858 C CA . ARG A 1 103 ? -0.754 6.022 8.600 1.00 95.81 103 ARG A CA 1
ATOM 859 C C . ARG A 1 103 ? -1.404 6.194 7.231 1.00 95.81 103 ARG A C 1
ATOM 861 O O . ARG A 1 103 ? -1.519 5.232 6.474 1.00 95.81 103 ARG A O 1
ATOM 868 N N . ILE A 1 104 ? -1.846 7.408 6.940 1.00 92.31 104 ILE A N 1
ATOM 869 C CA . ILE A 1 104 ? -2.629 7.725 5.746 1.00 92.31 104 ILE A CA 1
ATOM 870 C C . ILE A 1 104 ? -1.717 8.420 4.739 1.00 92.31 104 ILE A C 1
ATOM 872 O O . ILE A 1 104 ? -1.040 9.387 5.086 1.00 92.31 104 ILE A O 1
ATOM 876 N N . LYS A 1 105 ? -1.682 7.911 3.506 1.00 89.31 105 LYS A N 1
ATOM 877 C CA . LYS A 1 105 ? -0.996 8.553 2.381 1.00 89.31 105 LYS A CA 1
ATOM 878 C C . LYS A 1 105 ? -1.942 9.589 1.769 1.00 89.31 105 LYS A C 1
ATOM 880 O O . LYS A 1 105 ? -3.082 9.250 1.472 1.00 89.31 105 LYS A O 1
ATOM 885 N N . LEU A 1 106 ? -1.473 10.820 1.611 1.00 86.38 106 LEU A N 1
ATOM 886 C CA . LEU A 1 106 ? -2.195 11.903 0.949 1.00 86.38 106 LEU A CA 1
ATOM 887 C C . LEU A 1 106 ? -1.983 11.861 -0.571 1.00 86.38 106 LEU A C 1
ATOM 889 O O . LEU A 1 106 ? -1.099 11.159 -1.071 1.00 86.38 106 LEU A O 1
ATOM 893 N N . ILE A 1 107 ? -2.796 12.630 -1.298 1.00 80.25 107 ILE A N 1
ATOM 894 C CA . ILE A 1 107 ? -2.741 12.732 -2.766 1.00 80.25 107 ILE A CA 1
ATOM 895 C C . ILE A 1 107 ? -1.374 13.257 -3.234 1.00 80.25 107 ILE A C 1
ATOM 897 O O . ILE A 1 107 ? -0.835 12.772 -4.221 1.00 80.25 107 ILE A O 1
ATOM 901 N N . ASP A 1 108 ? -0.762 14.172 -2.477 1.00 82.00 108 ASP A N 1
ATOM 902 C CA . ASP A 1 108 ? 0.583 14.708 -2.740 1.00 82.00 108 ASP A CA 1
ATOM 903 C C . ASP A 1 108 ? 1.726 13.713 -2.433 1.00 82.00 108 ASP A C 1
ATOM 905 O O . ASP A 1 108 ? 2.906 14.038 -2.558 1.00 82.00 108 ASP A O 1
ATOM 909 N N . GLY A 1 109 ? 1.390 12.494 -2.000 1.00 81.69 109 GLY A N 1
ATOM 910 C CA . GLY A 1 109 ? 2.337 11.445 -1.636 1.00 81.69 109 GLY A CA 1
ATOM 911 C C . GLY A 1 109 ? 2.895 11.548 -0.215 1.00 81.69 109 GLY A C 1
ATOM 912 O O . GLY A 1 109 ? 3.577 10.616 0.228 1.00 81.69 109 GLY A O 1
ATOM 913 N N . SER A 1 110 ? 2.592 12.617 0.525 1.00 89.38 110 SER A N 1
ATOM 914 C CA . SER A 1 110 ? 3.001 12.762 1.920 1.00 89.38 110 SER A CA 1
ATOM 915 C C . SER A 1 110 ? 2.214 11.816 2.841 1.00 89.38 110 SER A C 1
ATOM 917 O O . SER A 1 110 ? 1.199 11.226 2.461 1.00 89.38 110 SER A O 1
ATOM 919 N N . ILE A 1 111 ? 2.716 11.596 4.061 1.00 91.88 111 ILE A N 1
ATOM 920 C CA . ILE A 1 111 ? 2.108 10.664 5.020 1.00 91.88 111 ILE A CA 1
ATOM 921 C C . ILE A 1 111 ? 1.678 11.421 6.269 1.00 91.88 111 ILE A C 1
ATOM 923 O O . ILE A 1 111 ? 2.511 11.981 6.980 1.00 91.88 111 ILE A O 1
ATOM 927 N N . THR A 1 112 ? 0.388 11.338 6.586 1.00 93.88 112 THR A N 1
ATOM 928 C CA . THR A 1 112 ? -0.170 11.821 7.849 1.00 93.88 112 THR A CA 1
ATOM 929 C C . THR A 1 112 ? -0.297 10.671 8.842 1.00 93.88 112 THR A C 1
ATOM 931 O O . THR A 1 112 ? -0.805 9.591 8.524 1.00 93.88 112 THR A O 1
ATOM 934 N N . TRP A 1 113 ? 0.160 10.912 10.069 1.00 95.81 113 TRP A N 1
ATOM 935 C CA . TRP A 1 113 ? 0.075 9.958 11.170 1.00 95.81 113 TRP A CA 1
ATOM 936 C C . TRP A 1 113 ? -1.002 10.370 12.171 1.00 95.81 113 TRP A C 1
ATOM 938 O O . TRP A 1 113 ? -1.269 11.553 12.368 1.00 95.81 113 TRP A O 1
ATOM 948 N N . GLY A 1 114 ? -1.598 9.387 12.837 1.00 95.06 114 GLY A N 1
ATOM 949 C CA . GLY A 1 114 ? -2.548 9.616 13.920 1.00 95.06 114 GLY A CA 1
ATOM 950 C C . GLY A 1 114 ? -2.616 8.42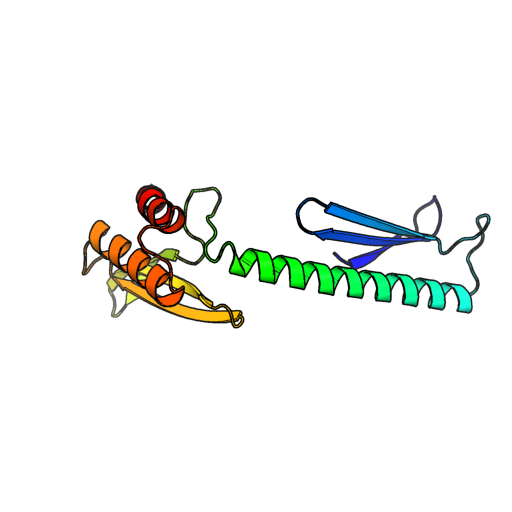9 14.868 1.00 95.06 114 GLY A C 1
ATOM 951 O O . GLY A 1 114 ? -2.181 7.325 14.536 1.00 95.06 114 GLY A O 1
ATOM 952 N N . SER A 1 115 ? -3.168 8.646 16.055 1.00 95.88 115 SER A N 1
ATOM 953 C CA . SER A 1 115 ? -3.436 7.574 17.009 1.00 95.88 115 SER A CA 1
ATOM 954 C C . SER A 1 115 ? -4.706 7.860 17.791 1.00 95.88 115 SER A C 1
ATOM 956 O O . SER A 1 115 ? -4.910 8.993 18.221 1.00 95.88 115 SER A O 1
ATOM 958 N N . ILE A 1 116 ? -5.526 6.837 18.001 1.00 96.94 116 ILE A N 1
ATOM 959 C CA . ILE A 1 116 ? -6.765 6.917 18.777 1.00 96.94 116 ILE A CA 1
ATOM 960 C C . ILE A 1 116 ? -6.714 5.840 19.850 1.00 96.94 116 ILE A C 1
ATOM 962 O O . ILE A 1 116 ? -6.461 4.675 19.549 1.00 96.94 116 ILE A O 1
ATOM 966 N N . SER A 1 117 ? -6.922 6.238 21.103 1.00 95.25 117 SER A N 1
ATOM 967 C CA . SER A 1 117 ? -6.877 5.322 22.241 1.00 95.25 117 SER A CA 1
ATOM 968 C C . SER A 1 117 ? -8.141 4.473 22.307 1.00 95.25 117 SER A C 1
ATOM 970 O O . SER A 1 117 ? -9.245 5.010 22.415 1.00 95.25 117 SER A O 1
ATOM 972 N N . ILE A 1 118 ? -7.971 3.153 22.267 1.00 96.06 118 ILE A N 1
ATOM 973 C CA . ILE A 1 118 ? -9.059 2.194 22.472 1.00 96.06 118 ILE A CA 1
ATOM 974 C C . ILE A 1 118 ? -9.432 2.156 23.953 1.00 96.06 118 ILE A C 1
ATOM 976 O O . ILE A 1 118 ? -10.615 2.147 24.272 1.00 96.06 118 ILE A O 1
ATOM 980 N N . ASP A 1 119 ? -8.453 2.228 24.854 1.00 92.44 119 ASP A N 1
ATOM 981 C CA . ASP A 1 119 ? -8.703 2.188 26.300 1.00 92.44 119 ASP A CA 1
ATOM 982 C C . ASP A 1 119 ? -9.530 3.381 26.799 1.00 92.44 119 ASP A C 1
ATOM 984 O O . ASP A 1 119 ? -10.252 3.264 27.784 1.00 92.44 119 ASP A O 1
ATOM 988 N N . TYR A 1 120 ? -9.423 4.538 26.133 1.00 94.62 120 TYR A N 1
ATOM 989 C CA . TYR A 1 120 ? -10.159 5.747 26.515 1.00 94.62 120 TYR A CA 1
ATOM 990 C C . TYR A 1 120 ? -11.572 5.802 25.921 1.00 94.62 120 TYR A C 1
ATOM 992 O O . TYR A 1 120 ? -12.511 6.176 26.616 1.00 94.62 120 TYR A O 1
ATOM 1000 N N . HIS A 1 121 ? -11.730 5.454 24.641 1.00 94.50 121 HIS A N 1
ATOM 1001 C CA . HIS A 1 121 ? -13.015 5.572 23.943 1.00 94.50 121 HIS A CA 1
ATOM 1002 C C . HIS A 1 121 ? -13.842 4.279 23.956 1.00 94.50 121 HIS A C 1
ATOM 1004 O O . HIS A 1 121 ? -15.034 4.320 23.684 1.00 94.50 121 HIS A O 1
ATOM 1010 N N . GLY A 1 122 ? -13.235 3.130 24.248 1.00 95.69 122 GLY A N 1
ATOM 1011 C CA . GLY A 1 122 ? -13.813 1.824 23.941 1.00 95.69 122 GLY A CA 1
ATOM 1012 C C . GLY A 1 122 ? -13.610 1.445 22.470 1.00 95.69 122 GLY A C 1
ATOM 1013 O O . GLY A 1 122 ? -13.422 2.296 21.600 1.00 95.69 122 GLY A O 1
ATOM 1014 N N . PHE A 1 123 ? -13.623 0.142 22.175 1.00 95.75 123 PHE A N 1
ATOM 1015 C CA . PHE A 1 123 ? -13.262 -0.379 20.849 1.00 95.75 123 PHE A CA 1
ATOM 1016 C C . PHE A 1 123 ? -14.144 0.161 19.716 1.00 95.75 123 PHE A C 1
ATOM 1018 O O . PHE A 1 123 ? -13.617 0.617 18.701 1.00 95.75 123 PHE A O 1
ATOM 1025 N N . ASP A 1 124 ? -15.468 0.119 19.880 1.00 96.00 124 ASP A N 1
ATOM 1026 C CA . ASP A 1 124 ? -16.408 0.508 18.825 1.00 96.00 124 ASP A CA 1
ATOM 1027 C C . ASP A 1 124 ? -16.310 2.000 18.485 1.00 96.00 124 ASP A C 1
ATOM 1029 O O . ASP A 1 124 ? -16.222 2.364 17.307 1.00 96.00 124 ASP A O 1
ATOM 1033 N N . ASP A 1 125 ? -16.261 2.860 19.503 1.00 97.06 125 ASP A N 1
ATOM 1034 C CA . ASP A 1 125 ? -16.151 4.305 19.313 1.00 97.06 125 ASP A CA 1
ATOM 1035 C C . ASP A 1 125 ? -14.760 4.701 18.816 1.00 97.06 125 ASP A C 1
ATOM 1037 O O . ASP A 1 125 ? -14.652 5.506 17.890 1.00 97.06 125 ASP A O 1
ATOM 1041 N N . ALA A 1 126 ? -13.689 4.085 19.330 1.00 97.31 126 ALA A N 1
ATOM 1042 C CA . ALA A 1 126 ? -12.336 4.305 18.821 1.00 97.31 126 ALA A CA 1
ATOM 1043 C C . ALA A 1 126 ? -12.214 3.913 17.341 1.00 97.31 126 ALA A C 1
ATOM 1045 O O . ALA A 1 126 ? -11.600 4.638 16.555 1.00 97.31 126 ALA A O 1
ATOM 1046 N N . PHE A 1 127 ? -12.824 2.792 16.940 1.00 97.44 127 PHE A N 1
ATOM 1047 C CA . PHE A 1 127 ? -12.846 2.368 15.544 1.00 97.44 127 PHE A CA 1
ATOM 1048 C C . PHE A 1 127 ? -13.631 3.366 14.694 1.00 97.44 127 PHE A C 1
ATOM 1050 O O . PHE A 1 127 ? -13.132 3.826 13.669 1.00 97.44 127 PHE A O 1
ATOM 1057 N N . LYS A 1 128 ? -14.829 3.767 15.133 1.00 96.94 128 LYS A N 1
ATOM 1058 C CA . LYS A 1 128 ? -15.637 4.773 14.435 1.00 96.94 128 LYS A CA 1
ATOM 1059 C C . LYS A 1 128 ? -14.865 6.081 14.237 1.00 96.94 128 LYS A C 1
ATOM 1061 O O . LYS A 1 128 ? -14.837 6.582 13.114 1.00 96.94 128 LYS A O 1
ATOM 1066 N N . LEU A 1 129 ? -14.201 6.582 15.279 1.00 97.31 129 LEU A N 1
ATOM 1067 C CA . LEU A 1 129 ? -13.364 7.781 15.213 1.00 97.31 129 LEU A CA 1
ATOM 1068 C C . LEU A 1 129 ? -12.191 7.605 14.241 1.00 97.31 129 LEU A C 1
ATOM 1070 O O . LEU A 1 129 ? -11.872 8.530 13.501 1.00 97.31 129 LEU A O 1
ATOM 1074 N N . ALA A 1 130 ? -11.576 6.419 14.179 1.00 97.06 130 ALA A N 1
ATOM 1075 C CA . ALA A 1 130 ? -10.517 6.140 13.209 1.00 97.06 130 ALA A CA 1
ATOM 1076 C C . ALA A 1 130 ? -11.030 6.234 11.768 1.00 97.06 13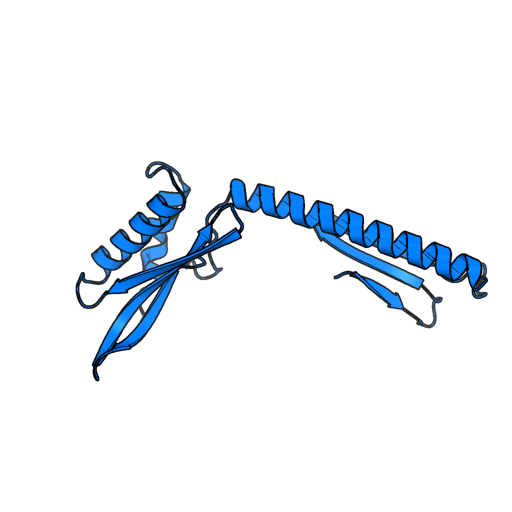0 ALA A C 1
ATOM 1078 O O . ALA A 1 130 ? -10.404 6.881 10.932 1.00 97.06 130 ALA A O 1
ATOM 1079 N N . ILE A 1 131 ? -12.194 5.646 11.484 1.00 96.38 131 ILE A N 1
ATOM 1080 C CA . ILE A 1 131 ? -12.829 5.706 10.161 1.00 96.38 131 ILE A CA 1
ATOM 1081 C C . ILE A 1 131 ? -13.244 7.135 9.804 1.00 96.38 131 ILE A C 1
ATOM 1083 O O . ILE A 1 131 ? -13.054 7.557 8.665 1.00 96.38 131 ILE A O 1
ATOM 1087 N N . GLU A 1 132 ? -13.786 7.889 10.759 1.00 95.69 132 GLU A N 1
ATOM 1088 C CA . GLU A 1 132 ? -14.124 9.302 10.566 1.00 95.69 132 GLU A CA 1
ATOM 1089 C C . GLU A 1 132 ? -12.880 10.135 10.271 1.00 95.69 132 GLU A C 1
ATOM 1091 O O . GLU A 1 132 ? -12.881 10.886 9.300 1.00 95.69 132 GLU A O 1
ATOM 1096 N N . ARG A 1 133 ? -11.787 9.915 11.008 1.00 95.38 133 ARG A N 1
ATOM 1097 C CA . ARG A 1 133 ? -10.523 10.617 10.788 1.00 95.38 133 ARG A CA 1
ATOM 1098 C C . ARG A 1 133 ? -9.918 10.313 9.420 1.00 95.38 133 ARG A C 1
ATOM 1100 O O . ARG A 1 133 ? -9.436 11.223 8.756 1.00 95.38 133 ARG A O 1
ATOM 1107 N N . ILE A 1 134 ? -9.958 9.052 8.982 1.00 94.38 134 ILE A N 1
ATOM 1108 C CA . ILE A 1 134 ? -9.516 8.667 7.634 1.00 94.38 134 ILE A CA 1
ATOM 1109 C C . ILE A 1 134 ? -10.386 9.352 6.575 1.00 94.38 134 ILE A C 1
ATOM 1111 O O . ILE A 1 134 ? -9.855 9.903 5.614 1.00 94.38 134 ILE A O 1
ATOM 1115 N N . ALA A 1 135 ? -11.710 9.334 6.752 1.00 92.75 135 ALA A N 1
ATOM 1116 C CA . ALA A 1 135 ? -12.639 9.949 5.812 1.00 92.75 135 ALA A CA 1
ATOM 1117 C C . ALA A 1 135 ? -12.467 11.471 5.725 1.00 92.75 135 ALA A C 1
ATOM 1119 O O . ALA A 1 135 ? -12.600 12.020 4.643 1.00 92.75 135 ALA A O 1
ATOM 1120 N N . GLU A 1 136 ? -12.154 12.145 6.830 1.00 92.88 136 GLU A N 1
ATOM 1121 C CA . GLU A 1 136 ? -11.832 13.575 6.835 1.00 92.88 136 GLU A CA 1
ATOM 1122 C C . GLU A 1 136 ? -10.530 13.871 6.090 1.00 92.88 136 GLU A C 1
ATOM 1124 O O . GLU A 1 136 ? -10.502 14.756 5.245 1.00 92.88 136 GLU A O 1
ATOM 1129 N N . ILE A 1 137 ? -9.466 13.116 6.378 1.00 91.62 137 ILE A N 1
ATOM 1130 C CA . ILE A 1 137 ? -8.136 13.333 5.788 1.00 91.62 137 ILE A CA 1
ATOM 1131 C C . ILE A 1 137 ? -8.139 13.092 4.272 1.00 91.62 137 ILE A C 1
ATOM 1133 O O . ILE A 1 137 ? -7.414 13.761 3.545 1.00 91.62 137 ILE A O 1
ATOM 1137 N N . LEU A 1 138 ? -8.942 12.135 3.805 1.00 88.69 138 LEU A N 1
ATOM 1138 C CA . LEU A 1 138 ? -9.072 11.780 2.390 1.00 88.69 138 LEU A CA 1
ATOM 1139 C C . LEU A 1 138 ? -10.312 12.405 1.727 1.00 88.69 138 LEU A C 1
ATOM 1141 O O . LEU A 1 138 ? -10.683 11.987 0.634 1.00 88.69 138 LEU A O 1
ATOM 1145 N N . GLU A 1 139 ? -10.985 13.340 2.407 1.00 88.62 139 GLU A N 1
ATOM 1146 C CA . GLU A 1 139 ? -12.187 14.045 1.928 1.00 88.62 139 GLU A CA 1
ATOM 1147 C C . GLU A 1 139 ? -13.287 13.114 1.371 1.00 88.62 139 GLU A C 1
ATOM 1149 O O . GLU A 1 139 ? -14.007 13.415 0.417 1.00 88.62 139 GLU A O 1
ATOM 1154 N N . LEU A 1 140 ? -13.452 11.943 1.990 1.00 86.62 140 LEU A N 1
ATOM 1155 C CA . LEU A 1 140 ? -14.376 10.916 1.528 1.00 86.62 140 LEU A CA 1
ATOM 1156 C C . LEU A 1 140 ? -15.826 11.265 1.843 1.00 86.62 140 LEU A C 1
ATOM 1158 O O . LEU A 1 140 ? -16.217 11.546 2.981 1.00 86.62 140 LEU A O 1
ATOM 1162 N N . ASN A 1 141 ? -16.683 11.089 0.841 1.00 85.38 141 ASN A N 1
ATOM 1163 C CA . ASN A 1 141 ? -18.119 11.177 1.040 1.00 85.38 141 ASN A CA 1
ATOM 1164 C C . ASN A 1 141 ? -18.613 10.028 1.941 1.00 85.38 141 ASN A C 1
ATOM 1166 O O . ASN A 1 141 ? -18.564 8.853 1.571 1.00 85.38 141 ASN A O 1
ATOM 1170 N N . LYS A 1 142 ? -19.193 10.366 3.099 1.00 84.12 142 LYS A N 1
ATOM 1171 C CA . LYS A 1 142 ? -19.744 9.400 4.072 1.00 84.12 142 LYS A CA 1
ATOM 1172 C C . LYS A 1 142 ? -20.903 8.546 3.523 1.00 84.12 142 LYS A C 1
ATOM 1174 O O . LYS A 1 142 ? -21.282 7.550 4.133 1.00 84.12 142 LYS A O 1
ATOM 1179 N N . ARG A 1 143 ? -21.494 8.910 2.381 1.00 78.69 143 ARG A N 1
ATOM 1180 C CA . ARG A 1 143 ? -22.524 8.115 1.683 1.00 78.69 143 ARG A CA 1
ATOM 1181 C C . ARG A 1 143 ? -21.934 7.156 0.643 1.00 78.69 143 ARG A C 1
ATOM 1183 O O . ARG A 1 143 ? -22.653 6.291 0.137 1.00 78.69 143 ARG A O 1
ATOM 1190 N N . ALA A 1 144 ? -20.643 7.279 0.332 1.00 84.25 144 ALA A N 1
ATOM 1191 C CA . ALA A 1 144 ? -19.976 6.433 -0.645 1.00 84.25 144 ALA A CA 1
ATOM 1192 C C . ALA A 1 144 ? -19.994 4.956 -0.222 1.00 84.25 144 ALA A C 1
ATOM 1194 O O . ALA A 1 144 ? -20.011 4.610 0.964 1.00 84.25 144 ALA A O 1
ATOM 1195 N N . LYS A 1 145 ? -19.961 4.062 -1.219 1.00 86.75 145 LYS A N 1
ATOM 1196 C CA . LYS A 1 145 ? -19.817 2.613 -0.992 1.00 86.75 145 LYS A CA 1
ATOM 1197 C C . LYS A 1 145 ? -18.553 2.307 -0.180 1.00 86.75 145 LYS A C 1
ATOM 1199 O O . LYS A 1 145 ? -18.615 1.497 0.738 1.00 86.75 145 LYS A O 1
ATOM 1204 N N . LEU A 1 146 ? -17.462 3.024 -0.458 1.00 88.06 146 LEU A N 1
ATOM 1205 C CA . LEU A 1 146 ? -16.177 2.876 0.222 1.00 88.06 146 LEU A CA 1
ATOM 1206 C C . LEU A 1 146 ? -16.282 3.104 1.737 1.00 88.06 146 LEU A C 1
ATOM 1208 O O . LEU A 1 146 ? -15.868 2.251 2.514 1.00 88.06 146 LEU A O 1
ATOM 1212 N N . TYR A 1 147 ? -16.927 4.192 2.168 1.00 90.69 147 TYR A N 1
ATOM 1213 C CA . TYR A 1 147 ? -17.114 4.487 3.593 1.00 90.69 147 TYR A CA 1
ATOM 1214 C C . TYR A 1 147 ? -17.956 3.419 4.312 1.00 90.69 147 TYR A C 1
ATOM 1216 O O . TYR A 1 147 ? -17.685 3.059 5.457 1.00 90.69 147 TYR A O 1
ATOM 1224 N N . ARG A 1 148 ? -18.965 2.852 3.636 1.00 90.88 148 ARG A N 1
ATOM 1225 C CA . ARG A 1 148 ? -19.722 1.709 4.177 1.00 90.88 148 ARG A CA 1
ATOM 1226 C C . ARG A 1 148 ? -18.854 0.460 4.305 1.00 90.88 148 ARG A C 1
ATOM 1228 O O . ARG A 1 148 ? -18.951 -0.227 5.316 1.00 90.88 148 ARG A O 1
ATOM 1235 N N . HIS A 1 149 ? -17.990 0.201 3.328 1.00 91.69 149 HIS A N 1
ATOM 1236 C CA . HIS A 1 149 ? -17.073 -0.935 3.363 1.00 91.69 149 HIS A CA 1
ATOM 1237 C C . HIS A 1 149 ? -16.047 -0.811 4.501 1.00 91.69 149 HIS A C 1
ATOM 1239 O O . HIS A 1 149 ? -15.843 -1.753 5.259 1.00 91.69 149 HIS A O 1
ATOM 1245 N N . MET A 1 150 ? -15.510 0.392 4.719 1.00 93.94 150 MET A N 1
ATOM 1246 C CA . MET A 1 150 ? -14.663 0.704 5.876 1.00 93.94 150 MET A CA 1
ATOM 1247 C C . MET A 1 150 ? -15.356 0.438 7.219 1.00 93.94 150 MET A C 1
ATOM 1249 O O . MET A 1 150 ? -14.739 -0.029 8.168 1.00 93.94 150 MET A O 1
ATOM 1253 N N . LYS A 1 151 ? -16.657 0.722 7.333 1.00 93.81 151 LYS A N 1
ATOM 1254 C CA . LYS A 1 151 ? -17.409 0.391 8.554 1.00 93.81 151 LYS A CA 1
ATOM 1255 C C . LYS A 1 151 ? -17.569 -1.116 8.747 1.00 93.81 151 LYS A C 1
ATOM 1257 O O . LYS A 1 151 ? -17.548 -1.588 9.879 1.00 93.81 151 LYS A O 1
ATOM 1262 N N . GLN A 1 152 ? -17.720 -1.861 7.655 1.00 93.81 152 GLN A N 1
ATOM 1263 C CA . GLN A 1 152 ? -17.864 -3.318 7.677 1.00 93.81 152 GLN A CA 1
ATOM 1264 C C . GLN A 1 152 ? -16.557 -4.033 8.042 1.00 93.81 152 GLN A C 1
ATOM 1266 O O . GLN A 1 152 ? -16.612 -5.120 8.605 1.00 93.81 152 GLN A O 1
ATOM 1271 N N . SER A 1 153 ? -15.387 -3.419 7.825 1.00 94.00 153 SER A N 1
ATOM 1272 C CA . SER A 1 153 ? -14.100 -4.027 8.194 1.00 94.00 153 SER A CA 1
ATOM 1273 C C . SER A 1 153 ? -13.842 -4.110 9.702 1.00 94.00 153 SER A C 1
ATOM 1275 O O . SER A 1 153 ? -12.795 -4.611 10.105 1.00 94.00 153 SER A O 1
ATOM 1277 N N . LYS A 1 154 ? -14.758 -3.627 10.553 1.00 94.81 154 LYS A N 1
ATOM 1278 C CA . LYS A 1 154 ? -14.610 -3.609 12.018 1.00 94.81 154 LYS A CA 1
ATOM 1279 C C . LYS A 1 154 ? -14.196 -4.966 12.592 1.00 94.81 154 LYS A C 1
ATOM 1281 O O . LYS A 1 154 ? -13.301 -5.033 13.432 1.00 94.81 154 LYS A O 1
ATOM 1286 N N . GLU A 1 155 ? -14.815 -6.042 12.115 1.00 91.94 155 GLU A N 1
ATOM 1287 C CA . GLU A 1 155 ? -14.564 -7.401 12.611 1.00 91.94 155 GLU A CA 1
ATOM 1288 C C . GLU A 1 155 ? -13.114 -7.853 12.402 1.00 91.94 155 GLU A C 1
ATOM 1290 O O . GLU A 1 155 ? -12.580 -8.596 13.221 1.00 91.94 155 GLU A O 1
ATOM 1295 N N . ALA A 1 156 ? -12.429 -7.338 11.377 1.00 93.12 156 ALA A N 1
ATOM 1296 C CA . ALA A 1 156 ? -11.029 -7.665 11.112 1.00 93.12 156 ALA A CA 1
ATOM 1297 C C . ALA A 1 156 ? -10.063 -7.123 12.192 1.00 93.12 156 ALA A C 1
ATOM 1299 O O . ALA A 1 156 ? -8.905 -7.550 12.265 1.00 93.12 156 ALA A O 1
ATOM 1300 N N . TYR A 1 157 ? -10.520 -6.189 13.033 1.00 92.88 157 TYR A N 1
ATOM 1301 C CA . TYR A 1 157 ? -9.741 -5.545 14.098 1.00 92.88 157 TYR A CA 1
ATOM 1302 C C . TYR A 1 157 ? -10.031 -6.084 15.499 1.00 92.88 157 TYR A C 1
ATOM 1304 O O . TYR A 1 157 ? -9.360 -5.695 16.464 1.00 92.88 157 TYR A O 1
ATOM 1312 N N . LEU A 1 158 ? -11.009 -6.978 15.630 1.00 88.88 158 LEU A N 1
ATOM 1313 C CA . LEU A 1 158 ? -11.179 -7.742 16.854 1.00 88.88 158 LEU A CA 1
ATOM 1314 C C . LEU A 1 158 ? -9.976 -8.685 16.985 1.00 88.88 158 LEU A C 1
ATOM 1316 O O . LEU A 1 158 ? -9.569 -9.328 16.015 1.00 88.88 158 LEU A O 1
ATOM 1320 N N . LEU A 1 159 ? -9.353 -8.696 18.165 1.00 68.25 159 LEU A N 1
ATOM 1321 C CA . LEU A 1 159 ? -8.295 -9.656 18.470 1.00 68.25 159 LEU A CA 1
ATOM 1322 C C . LEU A 1 159 ? -8.917 -11.053 18.350 1.00 68.25 159 LEU A C 1
ATOM 1324 O O . LEU A 1 159 ? -9.922 -11.326 19.006 1.00 68.25 159 LEU A O 1
ATOM 1328 N N . LYS A 1 160 ? -8.360 -11.878 17.461 1.00 53.72 160 LYS A N 1
ATOM 1329 C CA . LYS A 1 160 ? -8.602 -13.321 17.445 1.00 53.72 160 LYS A CA 1
ATOM 1330 C C . LYS A 1 160 ? -7.656 -13.992 18.425 1.00 53.72 160 LYS A C 1
ATOM 1332 O O . LYS A 1 160 ? -6.499 -13.518 18.503 1.00 53.72 160 LYS A O 1
#